Protein AF-A0A094QGH6-F1 (afdb_monomer)

Solvent-accessible surface area (backbone atoms only — not comparable to full-atom values): 4152 Å² total; per-residue (Å²): 135,90,83,86,58,78,61,44,78,51,71,55,72,67,61,53,49,37,36,78,69,66,76,47,52,68,68,59,35,43,75,70,64,67,37,52,76,44,66,44,60,67,64,54,53,53,56,54,69,71,65,73,72,82,67,88,80,70,68,88,89,55,136

Sequence (63 aa):
MRSGCSPSISINRALLIDILTQQTTFVDQITAGNIVLEGDAEALLNVFGNIDTNAPGFAIVEP

Organism: NCBI:txid449393

Mean predicted aligned error: 9.07 Å

InterPro domains:
  IPR029229 Alkyl sulfatase, C-terminal [PF14864] (8-63)
  IPR036527 SCP2 sterol-binding domain superfamily [G3DSA:3.30.1050.10] (3-63)
  IPR036527 SCP2 sterol-binding domain superfamily [SSF55718] (8-63)

Radius of gyration: 15.26 Å; Cα contacts (8 Å, |Δi|>4): 37; chains: 1; bounding box: 46×18×33 Å

Foldseek 3Di:
DDDDDDKDKDADPVVVVCCVVVVDHPVVCVVVVRMDIDDDPVVVVVVVVVVPDPDPCDPPPDD

Secondary structure (DSSP, 8-state):
-------EEE--HHHHHHHHTTSS-HHHHHHTT-SEEES-HHHHHHHHHTT----S---SS--

pLDDT: mean 77.37, std 10.59, range [45.41, 93.38]

Structure (mmCIF, N/CA/C/O backbone):
data_AF-A0A094QGH6-F1
#
_entry.id   AF-A0A094QGH6-F1
#
loop_
_atom_site.group_PDB
_atom_site.id
_atom_site.type_symbol
_atom_site.label_atom_id
_atom_site.label_alt_id
_atom_site.label_comp_id
_atom_site.label_asym_id
_atom_site.label_entity_id
_atom_site.label_seq_id
_atom_site.pdbx_PDB_ins_code
_atom_site.Cartn_x
_atom_site.Cartn_y
_atom_site.Cartn_z
_atom_site.occupancy
_atom_site.B_iso_or_equiv
_atom_site.auth_seq_id
_atom_site.auth_comp_id
_atom_site.auth_asym_id
_atom_site.auth_atom_id
_atom_site.pdbx_PDB_model_num
ATOM 1 N N . MET A 1 1 ? 9.011 7.358 -24.874 1.00 45.41 1 MET A N 1
ATOM 2 C CA . MET A 1 1 ? 8.025 6.593 -24.081 1.00 45.41 1 MET A CA 1
ATOM 3 C C . MET A 1 1 ? 8.662 5.273 -23.679 1.00 45.41 1 MET A C 1
ATOM 5 O O . MET A 1 1 ? 8.981 4.495 -24.565 1.00 45.41 1 MET A O 1
ATOM 9 N N . ARG A 1 2 ? 8.960 5.050 -22.393 1.00 49.84 2 ARG A N 1
ATOM 10 C CA . ARG A 1 2 ? 9.496 3.764 -21.918 1.00 49.84 2 ARG A CA 1
ATOM 11 C C . ARG A 1 2 ? 8.327 2.871 -21.494 1.00 49.84 2 ARG A C 1
ATOM 13 O O . ARG A 1 2 ? 7.865 2.975 -20.371 1.00 49.84 2 ARG A O 1
ATOM 20 N N . SER A 1 3 ? 7.864 2.012 -22.398 1.00 69.38 3 SER A N 1
ATOM 21 C CA . SER A 1 3 ? 7.171 0.771 -22.029 1.00 69.38 3 SER A CA 1
ATOM 22 C C . SER A 1 3 ? 8.241 -0.278 -21.722 1.00 69.38 3 SER A C 1
ATOM 24 O O . SER A 1 3 ? 9.148 -0.436 -22.539 1.00 69.38 3 SER A O 1
ATOM 26 N N . GLY A 1 4 ? 8.163 -0.991 -20.590 1.00 57.84 4 GLY A N 1
ATOM 27 C CA . GLY A 1 4 ? 8.930 -2.240 -20.471 1.00 57.84 4 GLY A CA 1
ATOM 28 C C . GLY A 1 4 ? 9.361 -2.764 -19.100 1.00 57.84 4 GLY A C 1
ATOM 29 O O . GLY A 1 4 ? 10.010 -3.802 -19.092 1.00 57.84 4 GLY A O 1
ATOM 30 N N . CYS A 1 5 ? 9.042 -2.139 -17.963 1.00 61.22 5 CYS A N 1
ATOM 31 C CA . CYS A 1 5 ? 9.300 -2.773 -16.662 1.00 61.22 5 CYS A CA 1
ATOM 32 C C . CYS A 1 5 ? 7.970 -3.089 -15.979 1.00 61.22 5 CYS A C 1
ATOM 34 O O . CYS A 1 5 ? 7.238 -2.169 -15.621 1.00 61.22 5 CYS A O 1
ATOM 36 N N . SER A 1 6 ? 7.643 -4.377 -15.843 1.00 72.06 6 SER A N 1
ATOM 37 C CA . SER A 1 6 ? 6.501 -4.788 -15.018 1.00 72.06 6 SER A CA 1
ATOM 38 C C . SER A 1 6 ? 6.799 -4.400 -13.567 1.00 72.06 6 SER A C 1
ATOM 40 O O . SER A 1 6 ? 7.917 -4.666 -13.119 1.00 72.06 6 SER A O 1
ATOM 42 N N . PRO A 1 7 ? 5.863 -3.768 -12.839 1.00 77.44 7 PRO A N 1
ATOM 43 C CA . PRO A 1 7 ? 6.106 -3.405 -11.453 1.00 77.44 7 PRO A CA 1
ATOM 44 C C . PRO A 1 7 ? 6.316 -4.661 -10.607 1.00 77.44 7 PRO A C 1
ATOM 46 O O . PRO A 1 7 ? 5.566 -5.632 -10.720 1.00 77.44 7 PRO A O 1
ATOM 49 N N . SER A 1 8 ? 7.335 -4.628 -9.756 1.00 80.38 8 SER A N 1
ATOM 50 C CA . SER A 1 8 ? 7.601 -5.650 -8.749 1.00 80.38 8 SER A CA 1
ATOM 51 C C . SER A 1 8 ? 7.476 -5.024 -7.367 1.00 80.38 8 SER A C 1
ATOM 53 O O . SER A 1 8 ? 7.932 -3.900 -7.139 1.00 80.38 8 SER A O 1
ATOM 55 N N . ILE A 1 9 ? 6.845 -5.748 -6.444 1.00 82.38 9 ILE A N 1
ATOM 56 C CA . ILE A 1 9 ? 6.680 -5.321 -5.057 1.00 82.38 9 ILE A CA 1
ATOM 57 C C . ILE A 1 9 ? 7.225 -6.399 -4.125 1.00 82.38 9 ILE A C 1
ATOM 59 O O . ILE A 1 9 ? 6.935 -7.587 -4.285 1.00 82.38 9 ILE A O 1
ATOM 63 N N . SER A 1 10 ? 7.997 -5.971 -3.131 1.00 85.69 10 SER A N 1
ATOM 64 C CA . SER A 1 10 ? 8.390 -6.815 -2.006 1.00 85.69 10 SER A CA 1
ATOM 65 C C . SER A 1 10 ? 7.733 -6.282 -0.741 1.00 85.69 10 SER A C 1
ATOM 67 O O . SER A 1 10 ? 7.860 -5.102 -0.409 1.00 85.69 10 SER A O 1
ATOM 69 N N . ILE A 1 11 ? 6.979 -7.147 -0.063 1.00 85.88 11 ILE A N 1
ATOM 70 C CA . ILE 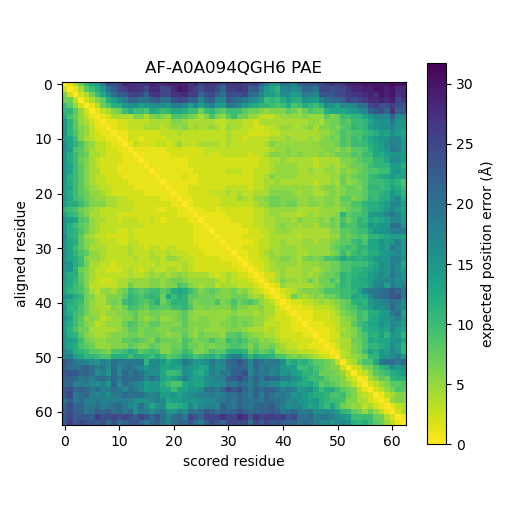A 1 11 ? 6.118 -6.786 1.063 1.00 85.88 11 ILE A CA 1
ATOM 71 C C . ILE A 1 11 ? 5.995 -7.958 2.041 1.00 85.88 11 ILE A C 1
ATOM 73 O O . ILE A 1 11 ? 5.982 -9.126 1.647 1.00 85.88 11 ILE A O 1
ATOM 77 N N . ASN A 1 12 ? 5.869 -7.654 3.334 1.00 90.00 12 ASN A N 1
ATOM 78 C CA . ASN A 1 12 ? 5.544 -8.659 4.342 1.00 90.00 12 ASN A CA 1
ATOM 79 C C . ASN A 1 12 ? 4.064 -9.073 4.234 1.00 90.00 12 ASN A C 1
ATOM 81 O O . ASN A 1 12 ? 3.177 -8.225 4.156 1.00 90.00 12 ASN A O 1
ATOM 85 N N . ARG A 1 13 ? 3.780 -10.379 4.305 1.00 91.94 13 ARG A N 1
ATOM 86 C CA . ARG A 1 13 ? 2.410 -10.915 4.290 1.00 91.94 13 ARG A CA 1
ATOM 87 C C . ARG A 1 13 ? 1.502 -10.300 5.362 1.00 91.94 13 ARG A C 1
ATOM 89 O O . ARG A 1 13 ? 0.326 -10.101 5.084 1.00 91.94 13 ARG A O 1
ATOM 96 N N . ALA A 1 14 ? 2.016 -10.025 6.561 1.00 93.38 14 ALA A N 1
ATOM 97 C CA . ALA A 1 14 ? 1.234 -9.385 7.622 1.00 93.38 14 ALA A CA 1
ATOM 98 C C . ALA A 1 14 ? 0.778 -7.980 7.201 1.00 93.38 14 ALA A C 1
ATOM 100 O O . ALA A 1 14 ? -0.406 -7.676 7.247 1.00 93.38 14 ALA A O 1
ATOM 101 N N . LEU A 1 15 ? 1.701 -7.192 6.651 1.00 88.88 15 LEU A N 1
ATOM 102 C CA . LEU A 1 15 ? 1.434 -5.836 6.182 1.00 88.88 15 LEU A CA 1
ATOM 103 C C . LEU A 1 15 ? 0.451 -5.818 4.999 1.00 88.88 15 LEU A C 1
ATOM 105 O O . LEU A 1 15 ? -0.407 -4.946 4.925 1.00 88.88 15 LEU A O 1
ATOM 109 N N . LEU A 1 16 ? 0.504 -6.817 4.109 1.00 88.38 16 LEU A N 1
ATOM 110 C CA . LEU A 1 16 ? -0.509 -6.979 3.061 1.00 88.38 16 LEU A CA 1
ATOM 111 C C . LEU A 1 16 ? -1.913 -7.206 3.648 1.00 88.38 16 LEU A C 1
ATOM 113 O O . LEU A 1 16 ? -2.879 -6.639 3.146 1.00 88.38 16 LEU A O 1
ATOM 117 N N . ILE A 1 17 ? -2.040 -8.017 4.702 1.00 90.38 17 ILE A N 1
ATOM 118 C CA . ILE A 1 17 ? -3.328 -8.245 5.378 1.00 90.38 17 ILE A CA 1
ATOM 119 C C .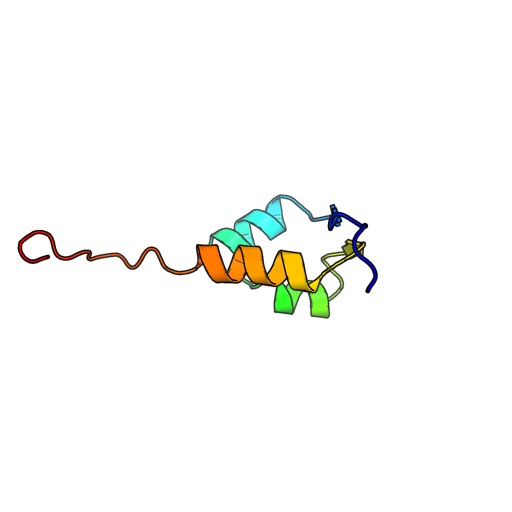 ILE A 1 17 ? -3.820 -6.955 6.036 1.00 90.38 17 ILE A C 1
ATOM 121 O O . ILE A 1 17 ? -4.996 -6.621 5.896 1.00 90.38 17 ILE A O 1
ATOM 125 N N . ASP A 1 18 ? -2.937 -6.210 6.698 1.00 90.19 18 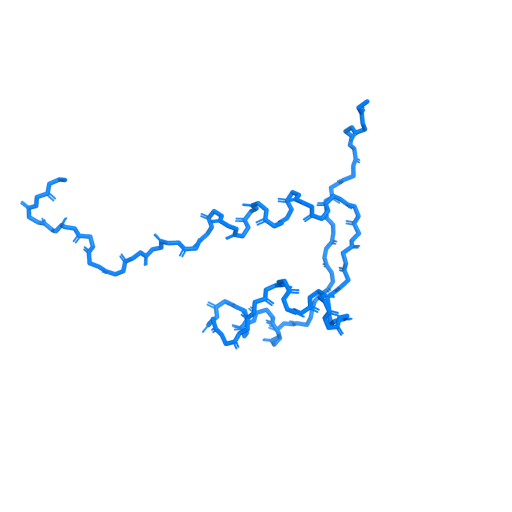ASP A N 1
ATOM 126 C CA . ASP A 1 18 ? -3.282 -4.934 7.334 1.00 90.19 18 ASP A CA 1
ATOM 127 C C . ASP A 1 18 ? -3.800 -3.916 6.309 1.00 90.19 18 ASP A C 1
ATOM 129 O O . ASP A 1 18 ? -4.767 -3.202 6.574 1.00 90.19 18 ASP A O 1
ATOM 133 N N . ILE A 1 19 ? -3.220 -3.897 5.104 1.00 85.75 19 ILE A N 1
ATOM 134 C CA . ILE A 1 19 ? -3.714 -3.058 4.008 1.00 85.75 19 ILE A CA 1
ATOM 135 C C . ILE A 1 19 ? -5.084 -3.534 3.505 1.00 85.75 19 ILE A C 1
ATOM 137 O O . ILE A 1 19 ? -6.003 -2.731 3.367 1.00 85.75 19 ILE A O 1
ATOM 141 N N . LEU A 1 20 ? -5.259 -4.836 3.257 1.00 83.62 20 LEU A N 1
ATOM 142 C CA . LEU A 1 20 ? -6.529 -5.385 2.752 1.00 83.62 20 LEU A CA 1
ATOM 143 C C . LEU A 1 20 ? -7.684 -5.255 3.756 1.00 83.62 20 LEU A C 1
ATOM 145 O O . LEU A 1 20 ? -8.845 -5.191 3.362 1.00 83.62 20 LEU A O 1
ATOM 149 N N . THR A 1 21 ? -7.368 -5.217 5.049 1.00 88.19 21 THR A N 1
ATOM 150 C CA . THR A 1 21 ? -8.324 -4.986 6.146 1.00 88.19 21 THR A CA 1
ATOM 151 C C . THR A 1 21 ? -8.457 -3.507 6.522 1.00 88.19 21 THR A C 1
ATOM 153 O O . THR A 1 21 ? -9.079 -3.183 7.536 1.00 88.19 21 THR A O 1
ATOM 156 N N . GLN A 1 22 ? -7.889 -2.611 5.705 1.00 84.31 22 GLN A N 1
ATOM 157 C CA . GLN A 1 22 ? -7.988 -1.155 5.836 1.00 84.31 22 GLN A CA 1
ATOM 158 C C . GLN A 1 22 ? -7.458 -0.606 7.175 1.00 84.31 22 GLN A C 1
ATOM 160 O O . GLN A 1 22 ? -7.872 0.461 7.623 1.00 84.31 22 GLN A O 1
ATOM 165 N N . GLN A 1 23 ? -6.533 -1.314 7.831 1.00 88.12 23 GLN A N 1
ATOM 166 C CA . GLN A 1 23 ? -5.843 -0.825 9.035 1.00 88.12 23 GLN A CA 1
ATOM 167 C C . GLN A 1 23 ? -4.712 0.154 8.688 1.00 88.12 23 GLN A C 1
ATOM 169 O O . GLN A 1 23 ? -4.298 0.964 9.516 1.00 88.12 23 GLN A O 1
ATOM 174 N N . THR A 1 24 ? -4.199 0.081 7.459 1.00 88.31 24 THR A N 1
ATOM 175 C CA . THR A 1 24 ? -3.213 1.005 6.891 1.00 88.31 24 THR A CA 1
ATOM 176 C C . THR A 1 24 ? -3.380 1.085 5.371 1.00 88.31 24 THR A C 1
ATOM 178 O O . THR A 1 24 ? -4.164 0.332 4.796 1.00 88.31 24 THR A O 1
ATOM 181 N N . THR A 1 25 ? -2.654 1.983 4.702 1.00 85.38 25 THR A N 1
ATOM 182 C CA . THR A 1 25 ? -2.706 2.144 3.241 1.00 85.38 25 THR A CA 1
ATOM 183 C C . THR A 1 25 ? -1.358 1.827 2.590 1.00 85.38 25 THR A C 1
ATOM 185 O O . THR A 1 25 ? -0.302 1.961 3.211 1.00 85.38 25 THR A O 1
ATOM 188 N N . PHE A 1 26 ? -1.366 1.439 1.309 1.00 80.56 26 PHE A N 1
ATOM 189 C CA . PHE A 1 26 ? -0.127 1.265 0.536 1.00 80.56 26 PHE A CA 1
ATOM 190 C C . PHE A 1 26 ? 0.722 2.544 0.525 1.00 80.56 26 PHE A C 1
ATOM 192 O O . PHE A 1 26 ? 1.935 2.464 0.690 1.00 80.56 26 PHE A O 1
ATOM 199 N N . VAL A 1 27 ? 0.093 3.714 0.368 1.00 82.38 27 VAL A N 1
ATOM 200 C CA . VAL A 1 27 ? 0.782 5.015 0.297 1.00 82.38 27 VAL A CA 1
ATOM 201 C C . VAL A 1 27 ? 1.537 5.313 1.591 1.00 82.38 27 VAL A C 1
ATOM 203 O O . VAL A 1 27 ? 2.710 5.695 1.545 1.00 82.38 27 VAL A O 1
ATOM 206 N N . ASP A 1 28 ? 0.906 5.071 2.741 1.00 86.38 28 ASP A N 1
ATOM 207 C CA . ASP A 1 28 ? 1.539 5.277 4.045 1.00 86.38 28 ASP A CA 1
ATOM 208 C C . ASP A 1 28 ? 2.738 4.345 4.229 1.00 86.38 28 ASP A C 1
ATOM 210 O O . ASP A 1 28 ? 3.801 4.769 4.679 1.00 86.38 28 ASP A O 1
ATOM 214 N N . GLN A 1 29 ? 2.601 3.081 3.826 1.00 86.94 29 GLN A N 1
ATOM 215 C CA . GLN A 1 29 ? 3.642 2.069 4.008 1.00 86.94 29 GLN A CA 1
ATOM 216 C C . GLN A 1 29 ? 4.806 2.206 3.014 1.00 86.94 29 GLN A C 1
ATOM 218 O O . GLN A 1 29 ? 5.945 1.885 3.361 1.00 86.94 29 GLN A O 1
ATOM 223 N N . ILE A 1 30 ? 4.559 2.737 1.813 1.00 83.69 30 ILE A N 1
ATOM 224 C CA . ILE A 1 30 ? 5.609 3.160 0.871 1.00 83.69 30 ILE A CA 1
ATOM 225 C C . ILE A 1 30 ? 6.373 4.352 1.455 1.00 83.69 30 ILE A C 1
ATOM 227 O O . ILE A 1 30 ? 7.601 4.335 1.496 1.00 83.69 30 ILE A O 1
ATOM 231 N N . THR A 1 31 ? 5.657 5.360 1.961 1.00 84.69 31 THR A N 1
ATOM 232 C CA . THR A 1 31 ? 6.266 6.561 2.561 1.00 84.69 31 THR A CA 1
ATOM 233 C C . THR A 1 31 ? 7.074 6.218 3.816 1.00 84.69 31 THR A C 1
ATOM 235 O O . THR A 1 31 ? 8.139 6.788 4.044 1.00 84.69 31 THR A O 1
ATOM 238 N N . ALA A 1 32 ? 6.612 5.241 4.600 1.00 88.31 32 ALA A N 1
ATOM 239 C CA . ALA A 1 32 ? 7.319 4.709 5.763 1.00 88.31 32 ALA A CA 1
ATOM 240 C C . ALA A 1 32 ? 8.541 3.837 5.406 1.00 88.31 32 ALA A C 1
ATOM 242 O O . ALA A 1 32 ? 9.303 3.471 6.298 1.00 88.31 32 AL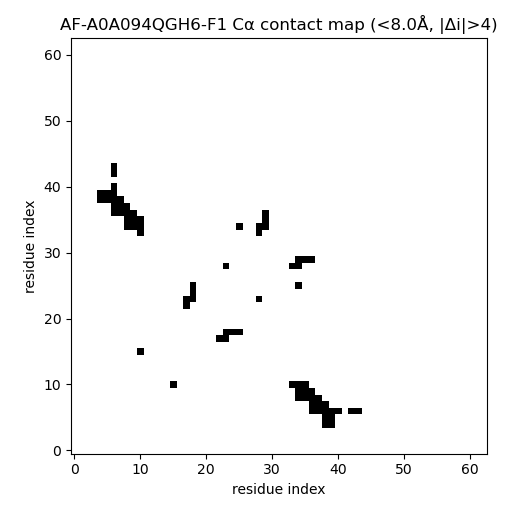A A O 1
ATOM 243 N N . GLY A 1 33 ? 8.737 3.493 4.128 1.00 86.00 33 GLY A N 1
ATOM 244 C CA . GLY A 1 33 ? 9.844 2.651 3.665 1.00 86.00 33 GLY A CA 1
ATOM 245 C C . GLY A 1 33 ? 9.670 1.156 3.950 1.00 86.00 33 GLY A C 1
ATOM 246 O O . GLY A 1 33 ? 10.617 0.388 3.796 1.00 86.00 33 GLY A O 1
ATOM 247 N N . ASN A 1 34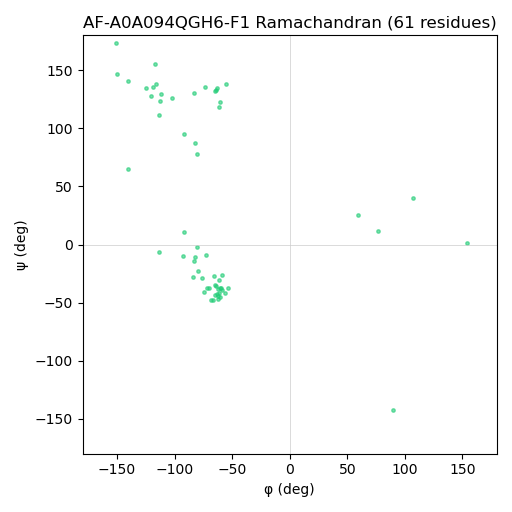 ? 8.471 0.727 4.348 1.00 85.88 34 ASN A N 1
ATOM 248 C CA . ASN A 1 34 ? 8.160 -0.675 4.649 1.00 85.88 34 ASN A CA 1
ATOM 249 C C . ASN A 1 34 ? 7.831 -1.493 3.391 1.00 85.88 34 ASN A C 1
ATOM 251 O O . ASN A 1 34 ? 7.790 -2.724 3.438 1.00 85.88 34 ASN A O 1
ATOM 255 N N . ILE A 1 35 ? 7.580 -0.810 2.272 1.00 84.81 35 ILE A N 1
ATOM 256 C CA . ILE A 1 35 ? 7.316 -1.398 0.962 1.00 84.81 35 ILE A CA 1
ATOM 257 C C . ILE A 1 35 ? 8.377 -0.901 -0.010 1.00 84.81 35 ILE A C 1
ATOM 259 O O . ILE A 1 35 ? 8.568 0.304 -0.170 1.00 84.81 35 ILE A O 1
ATOM 263 N N . VAL A 1 36 ? 9.026 -1.841 -0.694 1.00 82.12 36 VAL A N 1
ATOM 264 C CA .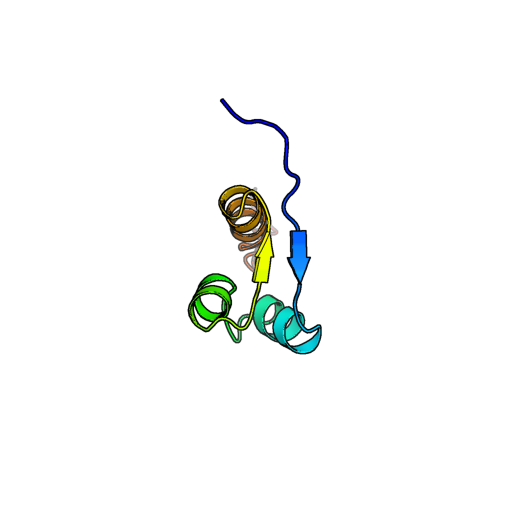 VAL A 1 36 ? 9.966 -1.534 -1.774 1.00 82.12 36 VAL A CA 1
ATOM 265 C C . VAL A 1 36 ? 9.280 -1.791 -3.109 1.00 82.12 36 VAL A C 1
ATOM 267 O O . VAL A 1 36 ? 8.750 -2.880 -3.346 1.00 82.12 36 VAL A O 1
ATOM 270 N N . LEU A 1 37 ? 9.294 -0.770 -3.963 1.00 79.06 37 LEU A N 1
ATOM 271 C CA . LEU A 1 37 ? 8.743 -0.793 -5.312 1.00 79.06 37 LEU A CA 1
ATOM 272 C C . LEU A 1 37 ? 9.873 -0.712 -6.330 1.00 79.06 37 LEU A C 1
ATOM 274 O O . LEU A 1 37 ? 10.703 0.195 -6.274 1.00 79.06 37 LEU A O 1
ATOM 278 N N . GLU A 1 38 ? 9.861 -1.628 -7.288 1.00 81.00 38 GLU A N 1
ATOM 279 C CA . GLU A 1 38 ? 10.751 -1.599 -8.442 1.00 81.00 38 GLU A CA 1
ATOM 280 C C . GLU A 1 38 ? 9.923 -1.491 -9.727 1.00 81.00 38 GLU A C 1
ATOM 282 O O . GLU A 1 38 ? 8.923 -2.189 -9.899 1.00 81.00 38 GLU A O 1
ATOM 287 N N . GLY A 1 39 ? 10.342 -0.625 -10.653 1.00 78.56 39 GLY A N 1
ATOM 288 C CA . GLY A 1 39 ? 9.631 -0.395 -11.914 1.00 78.56 39 GLY A CA 1
ATOM 289 C C . GLY A 1 39 ? 8.578 0.715 -11.832 1.00 78.56 39 GLY A C 1
ATOM 290 O O . GLY A 1 39 ? 8.816 1.754 -11.218 1.00 78.56 39 GLY A O 1
ATOM 291 N N . ASP A 1 40 ? 7.449 0.530 -12.520 1.00 76.00 40 ASP A N 1
ATOM 292 C CA . ASP A 1 40 ? 6.379 1.532 -12.631 1.00 76.00 40 ASP A CA 1
ATOM 293 C C . ASP A 1 40 ? 5.439 1.506 -11.409 1.00 76.00 40 ASP A C 1
ATOM 295 O O . ASP A 1 40 ? 4.422 0.811 -11.381 1.00 76.00 40 ASP A O 1
ATOM 299 N N . ALA A 1 41 ? 5.807 2.263 -10.374 1.00 70.69 41 ALA A N 1
ATOM 300 C CA . ALA A 1 41 ? 5.038 2.390 -9.137 1.00 70.69 41 ALA A CA 1
ATOM 301 C C . ALA A 1 41 ? 3.625 2.976 -9.344 1.00 70.69 41 ALA A C 1
ATOM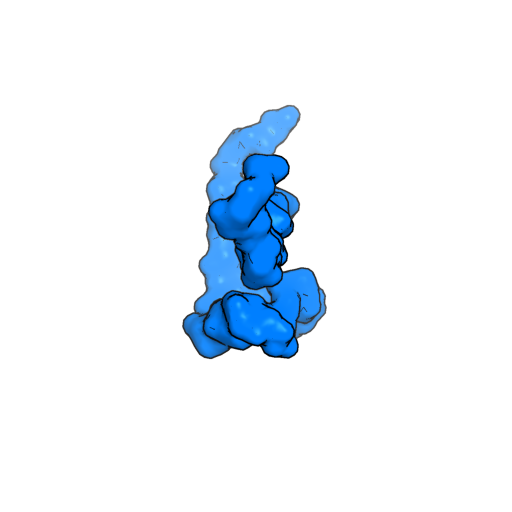 303 O O . ALA A 1 41 ? 2.703 2.625 -8.604 1.00 70.69 41 ALA A O 1
ATOM 304 N N . GLU A 1 42 ? 3.432 3.835 -10.349 1.00 73.38 42 GLU A N 1
ATOM 305 C CA . GLU A 1 42 ? 2.136 4.464 -10.630 1.00 73.38 42 GLU A CA 1
ATOM 306 C C . GLU A 1 42 ? 1.131 3.441 -11.173 1.00 73.38 42 GLU A C 1
ATOM 308 O O . GLU A 1 42 ? -0.041 3.448 -10.788 1.00 73.38 42 GLU A O 1
ATOM 313 N N . ALA A 1 43 ? 1.592 2.496 -11.999 1.00 76.56 43 ALA A N 1
ATOM 314 C CA . ALA A 1 43 ? 0.759 1.402 -12.493 1.00 76.56 43 ALA A CA 1
ATOM 315 C C . ALA A 1 43 ? 0.193 0.533 -11.356 1.00 76.56 43 ALA A C 1
ATOM 317 O O . ALA A 1 43 ? -0.961 0.106 -11.423 1.00 76.56 43 ALA A O 1
ATOM 318 N N . LEU A 1 44 ? 0.968 0.299 -10.293 1.00 75.06 44 LEU A N 1
ATOM 319 C CA . LEU A 1 44 ? 0.517 -0.496 -9.153 1.00 75.06 44 LEU A CA 1
ATOM 320 C C . LEU A 1 44 ? -0.489 0.264 -8.272 1.00 75.06 44 LEU A C 1
ATOM 322 O O . LEU A 1 44 ? -1.494 -0.313 -7.856 1.00 75.06 44 LEU A O 1
ATOM 326 N N . LEU A 1 45 ? -0.266 1.561 -8.033 1.00 74.56 45 LEU A N 1
ATOM 327 C CA . LEU A 1 45 ? -1.235 2.410 -7.328 1.00 74.56 45 LEU A CA 1
ATOM 328 C C . LEU A 1 45 ? -2.585 2.443 -8.057 1.00 74.56 45 LEU A C 1
ATOM 330 O O . LEU A 1 45 ? -3.632 2.338 -7.418 1.00 74.56 45 LEU A O 1
ATOM 334 N N . ASN A 1 46 ? -2.565 2.488 -9.392 1.00 78.75 46 ASN A N 1
ATOM 335 C CA . ASN A 1 46 ? -3.777 2.405 -10.205 1.00 78.75 46 ASN A CA 1
ATOM 336 C C . ASN A 1 46 ? -4.518 1.069 -10.037 1.00 78.75 46 ASN A C 1
ATOM 338 O O . ASN A 1 46 ? -5.746 1.060 -9.999 1.00 78.75 46 ASN A O 1
ATOM 342 N N . VAL A 1 47 ? -3.820 -0.067 -9.914 1.00 78.12 47 VAL A N 1
ATOM 343 C CA . VAL A 1 47 ? -4.474 -1.365 -9.653 1.00 78.12 47 VAL A CA 1
ATOM 344 C C . VAL A 1 47 ? -5.230 -1.334 -8.326 1.00 78.12 47 VAL A C 1
ATOM 346 O O . VAL A 1 47 ? -6.385 -1.747 -8.283 1.00 78.12 47 VAL A O 1
ATOM 349 N N . PHE A 1 48 ? -4.624 -0.805 -7.263 1.00 71.19 48 PHE A N 1
ATOM 350 C CA . PHE A 1 48 ? -5.265 -0.770 -5.946 1.00 71.19 48 PHE A CA 1
ATOM 351 C C . PHE A 1 48 ? -6.410 0.238 -5.851 1.00 71.19 48 PHE A C 1
ATOM 353 O O . PHE A 1 48 ? -7.438 -0.092 -5.266 1.00 71.19 48 PHE A O 1
ATOM 360 N N . GLY A 1 49 ? -6.298 1.404 -6.494 1.00 70.88 49 GLY A N 1
ATOM 361 C CA . GLY A 1 49 ? -7.415 2.351 -6.594 1.00 70.88 49 GLY A CA 1
ATOM 362 C C . GLY A 1 49 ? -8.655 1.756 -7.277 1.00 70.88 49 GLY A C 1
ATOM 363 O O . GLY A 1 49 ? -9.776 2.146 -6.970 1.00 70.88 49 GLY A O 1
ATOM 364 N N . ASN A 1 50 ? -8.475 0.758 -8.150 1.00 71.31 50 ASN A N 1
ATOM 365 C CA . ASN A 1 50 ? -9.577 0.046 -8.803 1.00 71.31 50 ASN A CA 1
ATOM 366 C C . ASN A 1 50 ? -10.209 -1.074 -7.948 1.00 71.31 50 ASN A C 1
ATOM 368 O O . ASN A 1 50 ? -11.251 -1.600 -8.331 1.00 71.31 50 ASN A O 1
ATOM 372 N N . ILE A 1 51 ? -9.608 -1.463 -6.816 1.00 68.62 51 ILE A N 1
ATOM 373 C CA . ILE A 1 51 ? -10.116 -2.536 -5.933 1.00 68.62 51 ILE A CA 1
ATOM 374 C C . ILE A 1 51 ? -11.021 -1.966 -4.815 1.00 68.62 51 ILE A C 1
ATOM 376 O O . ILE A 1 51 ? -11.712 -2.712 -4.126 1.00 68.62 51 ILE A O 1
ATOM 380 N N . ASP A 1 52 ? -11.062 -0.642 -4.647 1.00 59.06 52 ASP A N 1
ATOM 381 C CA . ASP A 1 52 ? -11.437 0.002 -3.381 1.00 59.06 52 ASP A CA 1
ATOM 382 C C . ASP A 1 52 ? -12.945 0.126 -3.072 1.00 59.06 52 ASP A C 1
ATOM 384 O O . ASP A 1 52 ? -13.310 0.621 -2.014 1.00 59.06 52 ASP A O 1
ATOM 388 N N . THR A 1 53 ? -13.886 -0.295 -3.924 1.00 60.62 53 THR A N 1
ATOM 389 C CA . THR A 1 53 ? -15.310 0.004 -3.632 1.00 60.62 53 THR A CA 1
ATOM 390 C C . THR A 1 53 ? -16.294 -1.112 -3.954 1.00 60.62 53 THR A C 1
ATOM 392 O O . THR A 1 53 ? -17.242 -0.951 -4.717 1.00 60.62 53 THR A O 1
ATOM 395 N N . ASN A 1 54 ? -16.177 -2.232 -3.241 1.00 57.75 54 ASN A N 1
ATOM 396 C CA . ASN A 1 54 ? -17.349 -3.071 -2.985 1.00 57.75 54 ASN A CA 1
ATOM 397 C C . ASN A 1 54 ? -18.144 -2.460 -1.822 1.00 57.75 54 ASN A C 1
ATOM 399 O O . ASN A 1 54 ? -18.047 -2.915 -0.683 1.00 57.75 54 ASN A O 1
ATOM 403 N N . ALA A 1 55 ? -18.913 -1.404 -2.101 1.00 63.19 55 ALA A N 1
ATOM 404 C CA . ALA A 1 55 ? -19.811 -0.823 -1.110 1.00 63.19 55 ALA A CA 1
ATOM 405 C C . ALA A 1 55 ? -20.846 -1.883 -0.673 1.00 63.19 55 ALA A C 1
ATOM 407 O O . ALA A 1 55 ? -21.561 -2.428 -1.524 1.00 63.19 55 ALA A O 1
ATOM 408 N N . PRO A 1 56 ? -20.949 -2.219 0.625 1.00 65.69 56 PRO A N 1
ATOM 409 C CA . PRO A 1 56 ? -22.039 -3.056 1.103 1.00 65.69 56 PRO A CA 1
ATOM 410 C C . PRO A 1 56 ? -23.364 -2.305 0.916 1.00 65.69 56 PRO A C 1
ATOM 412 O O . PRO A 1 56 ? -23.476 -1.140 1.290 1.00 65.69 56 PRO A O 1
ATOM 415 N N . GLY A 1 57 ? -24.368 -2.977 0.345 1.00 66.81 57 GLY A N 1
ATOM 416 C CA . GLY A 1 57 ? -25.681 -2.378 0.074 1.00 66.81 57 GLY A CA 1
ATOM 417 C C . GLY A 1 57 ? -25.958 -2.081 -1.399 1.00 66.81 57 GLY A C 1
ATOM 418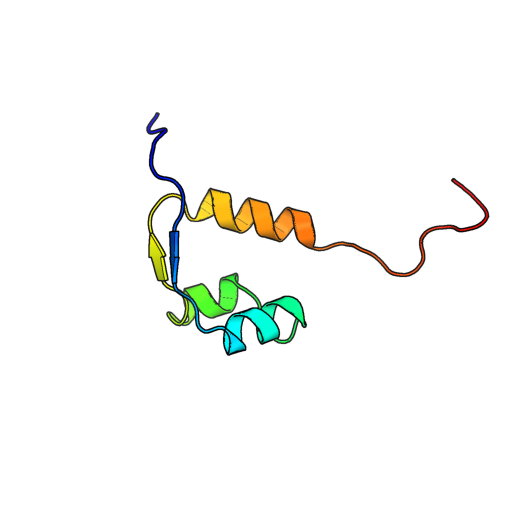 O O . GLY A 1 57 ? -26.555 -1.052 -1.705 1.00 66.81 57 GLY A O 1
ATOM 419 N N . PHE A 1 58 ? -25.563 -2.976 -2.313 1.00 71.44 58 PHE A N 1
ATOM 420 C CA . PHE A 1 58 ? -26.104 -2.933 -3.673 1.00 71.44 58 PHE A CA 1
ATOM 421 C C . PHE A 1 58 ? -27.636 -2.991 -3.608 1.00 71.44 58 PHE A C 1
ATOM 423 O O . PHE A 1 58 ? -28.205 -3.728 -2.795 1.00 71.44 58 PHE A O 1
ATOM 430 N N . ALA A 1 59 ? -28.303 -2.184 -4.429 1.00 70.81 59 ALA A N 1
ATOM 431 C CA . ALA A 1 59 ? -29.753 -2.168 -4.474 1.00 70.81 59 ALA A CA 1
ATOM 432 C C . ALA A 1 59 ? -30.253 -3.558 -4.909 1.00 70.81 59 ALA A C 1
ATOM 434 O O . ALA A 1 59 ? -29.902 -4.068 -5.968 1.00 70.81 59 ALA A O 1
ATOM 435 N N . ILE A 1 60 ? -31.020 -4.217 -4.036 1.00 77.00 60 ILE A N 1
ATOM 436 C CA . ILE A 1 60 ? -31.547 -5.569 -4.295 1.00 77.00 60 ILE A CA 1
ATOM 437 C C . ILE A 1 60 ? -32.842 -5.495 -5.118 1.00 77.00 60 ILE A C 1
ATOM 439 O O . ILE A 1 60 ? -33.171 -6.429 -5.844 1.00 77.00 60 ILE A O 1
ATOM 443 N N . VAL A 1 61 ? -33.588 -4.393 -4.994 1.00 81.50 61 VAL A N 1
ATOM 444 C CA . VAL A 1 61 ? -34.942 -4.240 -5.555 1.00 81.50 61 VAL A CA 1
ATOM 445 C C . VAL A 1 61 ? -35.046 -3.198 -6.669 1.00 81.50 61 VAL A C 1
ATOM 447 O O . VAL A 1 61 ? -36.096 -3.111 -7.298 1.00 81.50 61 VAL A O 1
ATOM 450 N N . GLU A 1 62 ? -33.981 -2.447 -6.950 1.00 71.06 62 GLU A N 1
ATOM 451 C CA . GLU A 1 62 ? -33.936 -1.443 -8.019 1.00 71.06 62 GLU A CA 1
ATOM 452 C C . GLU A 1 62 ? -32.559 -1.491 -8.712 1.00 71.06 62 GLU A C 1
ATOM 454 O O . GLU A 1 62 ? -31.571 -1.742 -8.021 1.00 71.06 62 GLU A O 1
ATOM 459 N N . PRO A 1 63 ? -32.490 -1.340 -10.049 1.00 69.62 63 PRO A N 1
ATOM 460 C CA . PRO 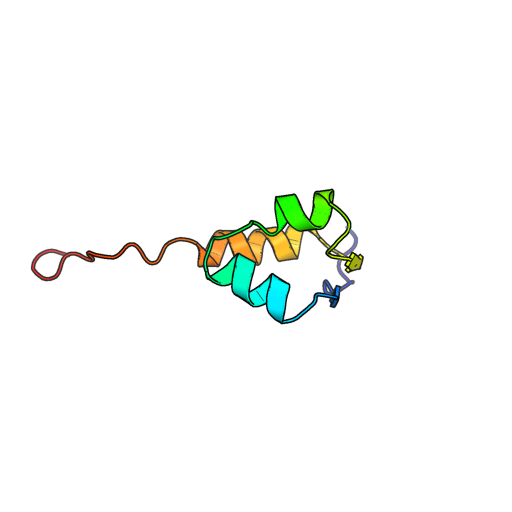A 1 63 ? -31.242 -1.404 -10.814 1.00 69.62 63 PRO A CA 1
ATOM 461 C C . PRO A 1 63 ? -30.334 -0.182 -10.631 1.00 69.62 63 PRO A C 1
ATOM 463 O O . PRO A 1 63 ? -30.860 0.940 -10.452 1.00 69.62 63 PRO A O 1
#

Nearest PDB structures (foldseek):
  7tl5-assembly1_A  TM=7.916E-01  e=3.839E-02  Klebsiella pneumoniae subsp. pneumoniae NTUH-K2044
  5a23-assembly1_C  TM=8.006E-01  e=4.119E-02  Pseudomonas aeruginosa
  2cfz-assembly1_A  TM=7.997E-01  e=5.865E-02  Pseudomonas aeruginosa PAO1
  4pdx-assembly1_A  TM=7.152E-01  e=1.276E-01  Escherichia coli K-12
  8af2-assembly2_B  TM=7.048E-01  e=1.223E+00  Homo sapiens